Protein AF-A0A2G9S3R5-F1 (afdb_monomer)

Radius of gyration: 37.84 Å; Cα contacts (8 Å, |Δi|>4): 64; chains: 1; bounding box: 81×20×97 Å

Sequence (130 aa):
MHLSYTLNVLFLITELAVNTAQFAKSLAMLGSSEDNTALSRALSQLAEVEEKIEQLHQEQANSDFYLLAELLADYIRLLSAVRGAFDQRMKAWQRWQDAQSTLQKKRENEARLLWANKPDKLQQAKDEIS

Mean predicted aligned error: 11.41 Å

Solvent-accessible surface area (backbone atoms only — not comparable to full-atom values): 6812 Å² total; per-residue (Å²): 109,71,69,60,51,56,52,49,49,51,52,50,43,55,54,49,30,55,52,35,49,55,49,21,54,50,32,43,54,51,23,74,71,41,86,50,67,70,57,19,51,51,27,44,54,50,20,56,50,30,52,53,50,27,53,51,37,51,52,49,48,52,52,53,50,51,53,50,52,52,52,51,51,50,52,51,52,50,53,52,51,54,51,50,52,51,52,52,50,53,53,52,50,52,55,50,51,54,51,50,55,52,51,50,54,49,52,54,49,40,54,51,32,60,77,66,72,42,68,76,66,34,55,57,45,49,65,76,73,108

Nearest PDB structures (foldseek):
  8afz-assembly1_A  TM=6.888E-01  e=5.435E-11  Homo sapiens
  8a1g-assembly2_B  TM=6.879E-01  e=7.918E-11  Homo sapiens
  8abq-assembly1_A  TM=7.007E-01  e=6.272E-10  Homo sapiens
  4fzs-assembly1_A  TM=5.566E-01  e=8.431E-11  Homo sapiens
  4fzs-assembly1_B  TM=5.367E-01  e=7.844E-08  Homo sapiens

Structure (mmCIF, N/CA/C/O backbone):
data_AF-A0A2G9S3R5-F1
#
_entry.id   AF-A0A2G9S3R5-F1
#
loop_
_atom_site.group_PDB
_atom_site.id
_atom_site.type_symbol
_atom_site.label_atom_id
_atom_site.label_alt_id
_atom_site.label_comp_id
_atom_site.label_asym_id
_atom_site.label_entity_id
_atom_site.label_seq_id
_atom_site.pdbx_PDB_ins_code
_atom_site.Cartn_x
_atom_site.Cartn_y
_atom_site.Cartn_z
_atom_site.occupancy
_atom_site.B_iso_or_equiv
_atom_site.auth_seq_id
_atom_site.auth_comp_id
_atom_site.auth_asym_id
_atom_site.auth_atom_id
_atom_site.pdbx_PDB_model_num
ATOM 1 N N . MET A 1 1 ? 10.593 -8.545 4.340 1.00 55.78 1 MET A N 1
ATOM 2 C CA . MET A 1 1 ? 11.337 -9.171 3.225 1.00 55.78 1 MET A CA 1
ATOM 3 C C . MET A 1 1 ? 10.889 -8.585 1.884 1.00 55.78 1 MET A C 1
ATOM 5 O O . MET A 1 1 ? 11.677 -7.864 1.302 1.00 55.78 1 MET A O 1
ATOM 9 N N . HIS A 1 2 ? 9.625 -8.734 1.464 1.00 52.41 2 HIS A N 1
ATOM 10 C CA . HIS A 1 2 ? 9.112 -8.215 0.177 1.00 52.41 2 HIS A CA 1
ATOM 11 C C . HIS A 1 2 ? 9.338 -6.705 -0.069 1.00 52.41 2 HIS A C 1
ATOM 13 O O . HIS A 1 2 ? 9.791 -6.331 -1.143 1.00 52.41 2 HIS A O 1
ATOM 19 N N . LEU A 1 3 ? 9.114 -5.856 0.945 1.00 55.59 3 LEU A N 1
ATOM 20 C CA . LEU A 1 3 ? 9.316 -4.400 0.843 1.00 55.59 3 LEU A CA 1
ATOM 21 C C . LEU A 1 3 ? 10.790 -4.010 0.616 1.00 55.59 3 LEU A C 1
ATOM 23 O O . LEU A 1 3 ? 11.090 -3.042 -0.074 1.00 55.59 3 LEU A O 1
ATOM 27 N N . SER A 1 4 ? 11.714 -4.787 1.189 1.00 67.88 4 SER A N 1
ATOM 28 C CA . SER A 1 4 ? 13.154 -4.572 1.022 1.00 67.88 4 SER A CA 1
ATOM 29 C C . SER A 1 4 ? 13.611 -4.963 -0.379 1.00 67.88 4 SER A C 1
ATOM 31 O O . SER A 1 4 ? 14.487 -4.303 -0.915 1.00 67.88 4 SER A O 1
ATOM 33 N N . TYR A 1 5 ? 13.014 -6.002 -0.972 1.00 66.50 5 TYR A N 1
ATOM 34 C CA . TYR A 1 5 ? 13.292 -6.402 -2.353 1.00 66.50 5 TYR A CA 1
ATOM 35 C C . TYR A 1 5 ? 12.773 -5.361 -3.344 1.00 66.50 5 TYR A C 1
ATOM 37 O O . TYR A 1 5 ? 13.511 -4.970 -4.235 1.00 66.50 5 TYR A O 1
ATOM 45 N N . THR A 1 6 ? 11.557 -4.845 -3.156 1.00 62.91 6 THR A N 1
ATOM 46 C CA . THR A 1 6 ? 10.992 -3.816 -4.045 1.00 62.91 6 THR A CA 1
ATOM 47 C C . THR A 1 6 ? 11.754 -2.493 -3.975 1.00 62.91 6 THR A C 1
ATOM 49 O O . THR A 1 6 ? 12.001 -1.883 -5.007 1.00 62.91 6 THR A O 1
ATOM 52 N N . LEU A 1 7 ? 12.204 -2.074 -2.786 1.00 68.06 7 LEU A N 1
ATOM 53 C CA . LEU A 1 7 ? 13.081 -0.903 -2.639 1.00 68.06 7 LEU A CA 1
ATOM 54 C C . LEU A 1 7 ? 14.449 -1.109 -3.301 1.00 68.06 7 LEU A C 1
ATOM 56 O O . LEU A 1 7 ? 14.973 -0.187 -3.918 1.00 68.06 7 LEU A O 1
ATOM 60 N N . ASN A 1 8 ? 15.018 -2.311 -3.188 1.00 72.62 8 ASN A N 1
ATOM 61 C CA . ASN A 1 8 ? 16.300 -2.639 -3.810 1.00 72.62 8 ASN A CA 1
ATOM 62 C C . ASN A 1 8 ? 16.187 -2.673 -5.342 1.00 72.62 8 ASN A C 1
ATOM 64 O O . ASN A 1 8 ? 17.053 -2.143 -6.025 1.00 72.62 8 ASN A O 1
ATOM 68 N N . VAL A 1 9 ? 15.087 -3.217 -5.872 1.00 71.31 9 VAL A N 1
ATOM 69 C CA . VAL A 1 9 ? 14.784 -3.220 -7.311 1.00 71.31 9 VAL A CA 1
ATOM 70 C C . VAL A 1 9 ? 14.600 -1.795 -7.834 1.00 71.31 9 VAL A C 1
ATOM 72 O O . VAL A 1 9 ? 15.199 -1.457 -8.848 1.00 71.31 9 VAL A O 1
ATOM 75 N N . LEU A 1 10 ? 13.866 -0.933 -7.120 1.00 70.06 10 LEU A N 1
ATOM 76 C CA . LEU A 1 10 ? 13.694 0.468 -7.520 1.00 70.06 10 LEU A CA 1
ATOM 77 C C . LEU A 1 10 ? 15.038 1.217 -7.557 1.00 70.06 10 LEU A C 1
ATOM 79 O O . LEU A 1 10 ? 15.331 1.912 -8.526 1.00 70.06 10 LEU A O 1
ATOM 83 N N . PHE A 1 11 ? 15.874 1.032 -6.530 1.00 77.81 11 PHE A N 1
ATOM 84 C CA . PHE A 1 11 ? 17.214 1.619 -6.472 1.00 77.81 11 PHE A CA 1
ATOM 85 C C . PHE A 1 11 ? 18.111 1.118 -7.616 1.00 77.81 11 PHE A C 1
ATOM 87 O O . PHE A 1 11 ? 18.747 1.914 -8.308 1.00 77.81 11 PHE A O 1
ATOM 94 N N . LEU A 1 12 ? 18.104 -0.192 -7.873 1.00 76.44 12 LEU A N 1
ATOM 95 C CA . LEU A 1 12 ? 18.894 -0.803 -8.938 1.00 76.44 12 LEU A CA 1
ATOM 96 C C . LEU A 1 12 ? 18.468 -0.302 -10.326 1.00 76.44 12 LEU A C 1
ATOM 98 O O . LEU A 1 12 ? 19.329 -0.014 -11.151 1.00 76.44 12 LEU A O 1
ATOM 102 N N . ILE A 1 13 ? 17.163 -0.143 -10.580 1.00 74.62 13 ILE A N 1
ATOM 103 C 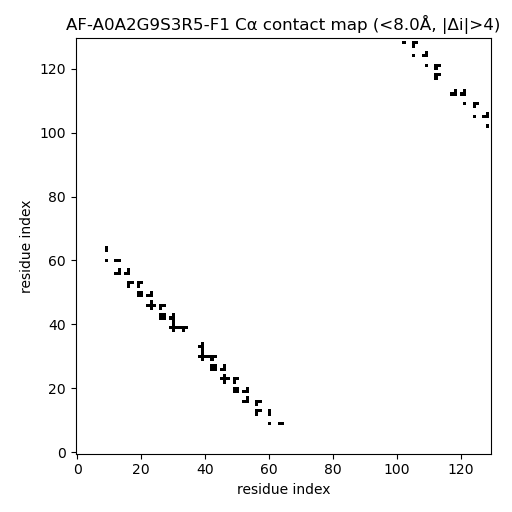CA . ILE A 1 13 ? 16.645 0.372 -11.860 1.00 74.62 13 ILE A CA 1
ATOM 104 C C . ILE A 1 13 ? 17.080 1.826 -12.076 1.00 74.62 13 ILE A C 1
ATOM 106 O O . ILE A 1 13 ? 17.493 2.179 -13.180 1.00 74.62 13 ILE A O 1
ATOM 110 N N . THR A 1 14 ? 17.058 2.661 -11.031 1.00 74.94 14 THR A N 1
ATOM 111 C CA . THR A 1 14 ? 17.544 4.046 -11.147 1.00 74.94 14 THR A CA 1
ATOM 112 C C . THR A 1 14 ? 19.040 4.124 -11.450 1.00 74.94 14 THR A C 1
ATOM 114 O O . THR A 1 14 ? 19.456 4.924 -12.285 1.00 74.94 14 THR A O 1
ATOM 117 N N . GLU A 1 15 ? 19.854 3.276 -10.821 1.00 79.00 15 GLU A N 1
ATOM 118 C CA . GLU A 1 15 ? 21.298 3.225 -11.070 1.00 79.00 15 GLU A CA 1
ATOM 119 C C . GLU A 1 15 ? 21.607 2.706 -12.485 1.00 79.00 15 GLU A C 1
ATOM 121 O O . GLU A 1 15 ? 22.480 3.236 -13.174 1.00 79.00 15 GLU A O 1
ATOM 126 N N . LEU A 1 16 ? 20.834 1.725 -12.963 1.00 73.56 16 LEU A N 1
ATOM 127 C CA . LEU A 1 16 ? 20.949 1.185 -14.316 1.00 73.56 16 LEU A CA 1
ATOM 128 C C . LEU A 1 16 ? 20.596 2.235 -15.383 1.00 73.56 16 LEU A C 1
ATOM 130 O O . LEU A 1 16 ? 21.341 2.382 -16.347 1.00 73.56 16 LEU A O 1
ATOM 134 N N . ALA A 1 17 ? 19.522 3.010 -15.185 1.00 73.19 17 ALA A N 1
ATOM 135 C CA . ALA A 1 17 ? 19.127 4.098 -16.086 1.00 73.19 17 ALA A CA 1
ATOM 136 C C . ALA A 1 17 ? 20.231 5.159 -16.236 1.00 73.19 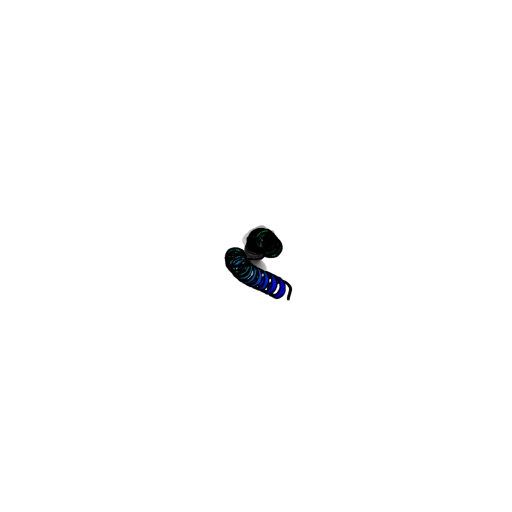17 ALA A C 1
ATOM 138 O O . ALA A 1 17 ? 20.587 5.536 -17.351 1.00 73.19 17 ALA A O 1
ATOM 139 N N . VAL A 1 18 ? 20.831 5.586 -15.118 1.00 79.50 18 VAL A N 1
ATOM 140 C CA . VAL A 1 18 ? 21.925 6.573 -15.113 1.00 79.50 18 VAL A CA 1
ATOM 141 C C . VAL A 1 18 ? 23.154 6.055 -15.864 1.00 79.50 18 VAL A C 1
ATOM 143 O O . VAL A 1 18 ? 23.752 6.790 -16.653 1.00 79.50 18 VAL A O 1
ATOM 146 N N . ASN A 1 19 ? 23.527 4.793 -15.645 1.00 80.19 19 ASN A N 1
ATOM 147 C CA . ASN A 1 19 ? 24.684 4.189 -16.305 1.00 80.19 19 ASN A CA 1
ATOM 148 C C . ASN A 1 19 ? 24.450 4.005 -17.814 1.00 80.19 19 ASN A C 1
ATOM 150 O O . ASN A 1 19 ? 25.342 4.307 -18.608 1.00 80.19 19 ASN A O 1
ATOM 154 N N . THR A 1 20 ? 23.247 3.587 -18.217 1.00 76.69 20 THR A N 1
ATOM 155 C CA . THR A 1 20 ? 22.835 3.485 -19.626 1.00 76.69 20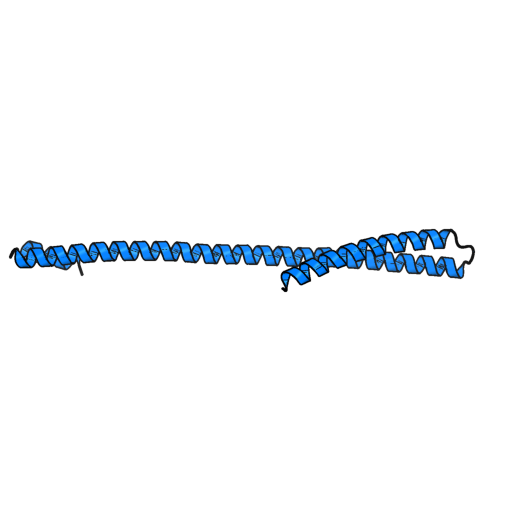 THR A CA 1
ATOM 156 C C . THR A 1 20 ? 22.889 4.842 -20.333 1.00 76.69 20 THR A C 1
ATOM 158 O O . THR A 1 20 ? 23.494 4.949 -21.399 1.00 76.69 20 THR A O 1
ATOM 161 N N . ALA A 1 21 ? 22.378 5.909 -19.712 1.00 75.38 21 ALA A N 1
ATOM 162 C CA . ALA A 1 21 ? 22.434 7.261 -20.275 1.00 75.38 21 ALA A CA 1
ATOM 163 C C . ALA A 1 21 ? 23.883 7.755 -20.479 1.00 75.38 21 ALA A C 1
ATOM 165 O O . ALA A 1 21 ? 24.240 8.328 -21.516 1.00 75.38 21 ALA A O 1
ATOM 166 N N . GLN A 1 22 ? 24.764 7.506 -19.502 1.00 84.00 22 GLN A N 1
ATOM 167 C CA . GLN A 1 22 ? 26.192 7.832 -19.615 1.00 84.00 22 GLN A CA 1
ATOM 168 C C . GLN A 1 22 ? 26.886 7.026 -20.722 1.00 84.00 22 GLN A C 1
ATOM 170 O O . GLN A 1 22 ? 27.747 7.556 -21.437 1.00 84.00 22 GLN A O 1
ATOM 175 N N . PHE A 1 23 ? 26.500 5.763 -20.892 1.00 77.94 23 PHE A N 1
ATOM 176 C CA . PHE A 1 23 ? 27.033 4.890 -21.928 1.00 77.94 23 PHE A CA 1
ATOM 177 C C . PHE A 1 23 ? 26.587 5.331 -23.329 1.00 77.94 23 PHE A C 1
ATOM 179 O O . PHE A 1 23 ? 27.441 5.517 -24.198 1.00 77.94 23 PHE A O 1
ATOM 186 N N . ALA A 1 24 ? 25.299 5.637 -23.522 1.00 74.00 24 ALA A N 1
ATOM 187 C CA . ALA A 1 24 ? 24.750 6.183 -24.768 1.00 74.00 24 ALA A CA 1
ATOM 188 C C . ALA A 1 24 ? 25.505 7.443 -25.220 1.00 74.00 24 ALA A C 1
ATOM 190 O O . ALA A 1 24 ? 25.948 7.557 -26.366 1.00 74.00 24 ALA A O 1
ATOM 191 N N . LYS A 1 25 ? 25.730 8.372 -24.282 1.00 82.94 25 LYS A N 1
ATOM 192 C CA . LYS A 1 25 ? 26.466 9.614 -24.540 1.00 82.94 25 LYS A CA 1
ATOM 193 C C . LYS A 1 25 ? 27.915 9.353 -24.955 1.00 82.94 25 LYS A C 1
ATOM 195 O O . LYS A 1 25 ? 28.415 9.988 -25.881 1.00 82.94 25 LYS A O 1
ATOM 200 N N . SER A 1 26 ? 28.579 8.405 -24.298 1.00 85.69 26 SER A N 1
ATOM 201 C CA . SER A 1 26 ? 29.959 8.016 -24.610 1.00 85.69 26 SER A CA 1
ATOM 202 C C . SER A 1 26 ? 30.072 7.382 -26.001 1.00 85.69 26 SER A C 1
ATOM 204 O O . SER A 1 26 ? 30.992 7.703 -26.752 1.00 85.69 26 SER A O 1
ATOM 206 N N . LEU A 1 27 ? 29.108 6.539 -26.379 1.00 77.38 27 LEU A N 1
ATOM 207 C CA . LEU A 1 27 ? 29.040 5.918 -27.704 1.00 77.38 27 LEU A CA 1
ATOM 208 C C . LEU A 1 27 ? 28.802 6.937 -28.817 1.00 77.38 27 LEU A C 1
ATOM 210 O O . LEU A 1 27 ? 29.472 6.876 -29.846 1.00 77.38 27 LEU A O 1
ATOM 214 N N . ALA A 1 28 ? 27.898 7.895 -28.603 1.00 77.12 28 ALA A N 1
ATOM 215 C CA . ALA A 1 28 ? 27.653 8.971 -29.559 1.00 77.12 28 ALA A CA 1
ATOM 216 C C . ALA A 1 28 ? 28.909 9.835 -29.772 1.00 77.12 28 ALA A C 1
ATOM 218 O O . ALA A 1 28 ? 29.249 10.173 -30.907 1.00 77.12 28 ALA A O 1
ATOM 219 N N . MET A 1 29 ? 29.644 10.137 -28.694 1.00 85.44 29 MET A N 1
ATOM 220 C CA . MET A 1 29 ? 30.914 10.862 -28.778 1.00 85.44 29 MET A CA 1
ATOM 221 C C . MET A 1 29 ? 31.966 10.075 -29.569 1.00 85.44 29 MET A C 1
ATOM 223 O O . MET A 1 29 ? 32.557 10.633 -30.491 1.00 85.44 29 MET A O 1
ATOM 227 N N . LEU A 1 30 ? 32.147 8.782 -29.278 1.00 79.88 30 LEU A N 1
ATOM 228 C CA . LEU A 1 30 ? 33.087 7.916 -30.001 1.00 79.88 30 LEU A CA 1
ATOM 229 C C . LEU A 1 30 ? 32.717 7.772 -31.482 1.00 79.88 30 LEU A C 1
ATOM 231 O O . LEU A 1 30 ? 33.580 7.899 -32.346 1.00 79.88 30 LEU A O 1
ATOM 235 N N . GLY A 1 31 ? 31.431 7.584 -31.790 1.00 75.94 31 GLY A N 1
ATOM 236 C CA . GLY A 1 31 ? 30.945 7.455 -33.165 1.00 75.94 31 GLY A CA 1
ATOM 237 C C . GLY A 1 31 ? 31.156 8.712 -34.007 1.00 75.94 31 GLY A C 1
ATOM 238 O O . GLY A 1 31 ? 31.368 8.602 -35.214 1.00 75.94 31 GLY A O 1
ATOM 239 N N . SER A 1 32 ? 31.147 9.893 -33.379 1.00 77.06 32 SER A N 1
ATOM 240 C CA . SER A 1 32 ? 31.409 11.172 -34.052 1.00 77.06 32 SER A CA 1
ATOM 241 C C . SER A 1 32 ? 32.887 11.412 -34.378 1.00 77.06 32 SER A C 1
ATOM 243 O O . SER A 1 32 ? 33.191 12.167 -35.298 1.00 77.06 32 SER A O 1
ATOM 245 N N . SER A 1 33 ? 33.797 10.767 -33.642 1.00 79.50 33 SER A N 1
ATOM 246 C CA . SER A 1 33 ? 35.250 10.858 -33.839 1.00 79.50 33 SER A CA 1
ATOM 247 C C . SER A 1 33 ? 35.834 9.734 -34.701 1.00 79.50 33 SER A C 1
ATOM 249 O O . SER A 1 33 ? 37.040 9.710 -34.923 1.00 79.50 33 SER A O 1
ATOM 251 N N . GLU A 1 34 ? 35.008 8.784 -35.142 1.00 83.25 34 GLU A N 1
ATOM 252 C CA . GLU A 1 34 ? 35.462 7.567 -35.813 1.00 83.25 34 GLU A CA 1
ATOM 253 C C . GLU A 1 34 ? 35.512 7.735 -37.342 1.00 83.25 34 GLU A C 1
ATOM 255 O O . GLU A 1 34 ? 34.486 7.950 -37.989 1.00 83.25 34 GLU A O 1
ATOM 260 N N . ASP A 1 35 ? 36.696 7.563 -37.938 1.00 82.31 35 ASP A N 1
ATOM 261 C CA . ASP A 1 35 ? 36.909 7.705 -39.389 1.00 82.31 35 ASP A CA 1
ATOM 262 C C . ASP A 1 35 ? 36.321 6.534 -40.198 1.00 82.31 35 ASP A C 1
ATOM 264 O O . ASP A 1 35 ? 36.010 6.653 -41.390 1.00 82.31 35 ASP A O 1
ATOM 268 N N . ASN A 1 36 ? 36.151 5.370 -39.561 1.00 87.50 36 ASN A N 1
ATOM 269 C CA . ASN A 1 36 ? 35.528 4.215 -40.187 1.00 87.50 36 ASN A CA 1
ATOM 270 C C . ASN A 1 36 ? 34.001 4.383 -40.228 1.00 87.50 36 ASN A C 1
ATOM 272 O O . ASN A 1 36 ? 33.300 4.262 -39.224 1.00 87.50 36 ASN A O 1
ATOM 276 N N . THR A 1 37 ? 33.466 4.571 -41.432 1.00 86.56 37 THR A N 1
ATOM 277 C CA . THR A 1 37 ? 32.037 4.821 -41.675 1.00 86.56 37 THR A CA 1
ATOM 278 C C . THR A 1 37 ? 31.120 3.679 -41.226 1.00 86.56 37 THR A C 1
ATOM 280 O O . THR A 1 37 ? 29.987 3.933 -40.814 1.00 86.56 37 THR A O 1
ATOM 283 N N . ALA A 1 38 ? 31.574 2.424 -41.296 1.00 88.31 38 ALA A N 1
ATOM 284 C CA . ALA A 1 38 ? 30.787 1.282 -40.832 1.00 88.31 38 ALA A CA 1
ATOM 285 C C . ALA A 1 38 ? 30.716 1.243 -39.297 1.00 88.31 38 ALA A C 1
ATOM 287 O O . ALA A 1 38 ? 29.643 1.009 -38.739 1.00 88.31 38 ALA A O 1
ATOM 288 N N . LEU A 1 39 ? 31.835 1.532 -38.626 1.00 84.88 39 LEU A N 1
ATOM 289 C CA . LEU A 1 39 ? 31.916 1.572 -37.166 1.00 84.88 39 LEU A CA 1
ATOM 290 C C . LEU A 1 39 ? 31.158 2.775 -36.585 1.00 84.88 39 LEU A C 1
ATOM 292 O O . LEU A 1 39 ? 30.368 2.601 -35.662 1.00 84.88 39 LEU A O 1
ATOM 296 N N . SER A 1 40 ? 31.295 3.962 -37.183 1.00 83.75 40 SER A N 1
ATOM 297 C CA . SER A 1 40 ? 30.531 5.163 -36.808 1.00 83.75 40 SER A CA 1
ATOM 298 C C . SER A 1 40 ? 29.012 4.931 -36.882 1.00 83.75 40 SER A C 1
ATOM 300 O O . SER A 1 40 ? 28.263 5.287 -35.964 1.00 83.75 40 SER A O 1
ATOM 302 N N . ARG A 1 41 ? 28.540 4.240 -37.932 1.00 87.00 41 ARG A N 1
ATOM 303 C CA . ARG A 1 41 ? 27.123 3.869 -38.072 1.00 87.00 41 ARG A CA 1
ATOM 304 C C . ARG A 1 41 ? 26.677 2.868 -37.001 1.00 87.00 41 ARG A C 1
ATOM 306 O O . ARG A 1 41 ? 25.590 3.037 -36.455 1.00 87.00 41 ARG A O 1
ATOM 313 N N . ALA A 1 42 ? 27.494 1.860 -36.689 1.00 89.56 42 ALA A N 1
ATOM 314 C CA . ALA A 1 42 ? 27.189 0.892 -35.634 1.00 89.56 42 ALA A CA 1
ATOM 315 C C . ALA A 1 42 ? 27.112 1.557 -34.246 1.00 89.56 42 ALA A C 1
ATOM 317 O O . ALA A 1 42 ? 26.180 1.287 -33.492 1.00 89.56 42 ALA A O 1
ATOM 318 N N . LEU A 1 43 ? 28.033 2.479 -33.938 1.00 83.81 43 LEU A N 1
ATOM 319 C CA . LEU A 1 43 ? 28.033 3.255 -32.691 1.00 83.81 43 LEU A CA 1
ATOM 320 C C . LEU A 1 43 ? 26.802 4.164 -32.575 1.00 83.81 43 LEU A C 1
ATOM 322 O O . LEU A 1 43 ? 26.203 4.245 -31.507 1.00 83.81 43 LEU A O 1
ATOM 326 N N . SER A 1 44 ? 26.381 4.789 -33.678 1.00 85.50 44 SER A N 1
ATOM 327 C CA . SER A 1 44 ? 25.169 5.622 -33.710 1.00 85.50 44 SER A CA 1
ATOM 328 C C . SER A 1 44 ? 23.896 4.802 -33.474 1.00 85.50 44 SER A C 1
ATOM 330 O O . SER A 1 44 ? 23.027 5.216 -32.713 1.00 85.50 44 SER A O 1
ATOM 332 N N . GLN A 1 45 ? 23.794 3.617 -34.088 1.00 89.69 45 GLN A N 1
ATOM 333 C CA . GLN A 1 45 ? 22.666 2.705 -33.861 1.00 89.69 45 GLN A CA 1
ATOM 334 C C . GLN A 1 45 ? 22.632 2.187 -32.421 1.00 89.69 45 GLN A C 1
ATOM 336 O O . GLN A 1 45 ? 21.558 2.087 -31.835 1.00 89.69 45 GLN A O 1
ATOM 341 N N . LEU A 1 46 ? 23.796 1.879 -31.840 1.00 86.25 46 LEU A N 1
ATOM 342 C CA . LEU A 1 46 ? 23.879 1.455 -30.446 1.00 86.25 46 LEU A CA 1
ATOM 343 C C . LEU A 1 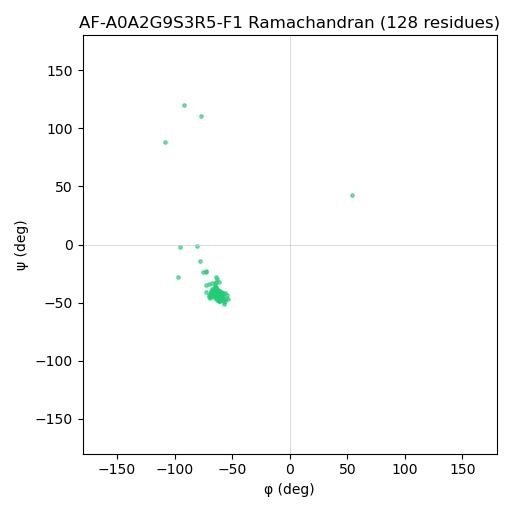46 ? 23.466 2.587 -29.496 1.00 86.25 46 LEU A C 1
ATOM 345 O O . LEU A 1 46 ? 22.702 2.339 -28.572 1.00 86.25 46 LEU A O 1
ATOM 349 N N . ALA A 1 47 ? 23.885 3.829 -29.760 1.00 84.44 47 ALA A N 1
ATOM 350 C CA . ALA A 1 47 ? 23.452 4.988 -28.980 1.00 84.44 47 ALA A CA 1
ATOM 351 C C . ALA A 1 47 ? 21.921 5.183 -29.013 1.00 84.44 47 ALA A C 1
ATOM 353 O O . ALA A 1 47 ? 21.324 5.433 -27.970 1.00 84.44 47 ALA A O 1
ATOM 354 N N . GLU A 1 48 ? 21.272 4.998 -30.170 1.00 88.50 48 GLU A N 1
ATOM 355 C CA . GLU A 1 48 ? 19.804 5.073 -30.290 1.00 88.50 48 GLU A CA 1
ATOM 356 C C . GLU A 1 48 ? 19.090 3.953 -29.507 1.00 88.50 48 GLU A C 1
ATOM 358 O O . GLU A 1 48 ? 18.008 4.152 -28.953 1.00 88.50 48 GLU A O 1
ATOM 363 N N . VAL A 1 49 ? 19.679 2.754 -29.457 1.00 91.44 49 VAL A N 1
ATOM 364 C CA . VAL A 1 49 ? 19.151 1.645 -28.648 1.00 91.44 49 VAL A CA 1
ATOM 365 C C . VAL A 1 49 ? 19.283 1.951 -27.157 1.00 91.44 49 VAL A C 1
ATOM 367 O O . VAL A 1 49 ? 18.317 1.756 -26.424 1.00 91.44 49 VAL A O 1
ATOM 370 N N . GLU A 1 50 ? 20.429 2.463 -26.713 1.00 81.19 50 GLU A N 1
ATOM 371 C CA . GLU A 1 50 ? 20.640 2.837 -25.309 1.00 81.19 50 GLU A CA 1
ATOM 372 C C . GLU A 1 50 ? 19.703 3.977 -24.870 1.00 81.19 50 GLU A C 1
ATOM 374 O O . GLU A 1 50 ? 19.160 3.922 -23.770 1.00 81.19 50 GLU A O 1
ATOM 379 N N . GLU A 1 51 ? 19.404 4.951 -25.740 1.00 86.19 51 GLU A N 1
ATOM 380 C CA . GLU A 1 51 ? 18.402 5.997 -25.461 1.00 86.19 51 GLU A CA 1
ATOM 381 C C . GLU A 1 51 ? 16.990 5.410 -25.270 1.00 86.19 51 GLU A C 1
ATOM 383 O O . GLU A 1 51 ? 16.256 5.797 -24.359 1.00 86.19 51 GLU A O 1
ATOM 388 N N . LYS A 1 52 ? 16.602 4.417 -26.082 1.00 90.12 52 LYS A N 1
ATOM 389 C CA . LYS A 1 52 ? 15.319 3.709 -25.904 1.00 90.12 52 LYS A CA 1
ATOM 390 C C . LYS A 1 52 ? 15.286 2.898 -24.608 1.00 90.12 52 LYS A C 1
ATOM 392 O O . LYS A 1 52 ? 14.248 2.843 -23.953 1.00 90.12 52 LYS A O 1
ATOM 397 N N . ILE A 1 53 ? 16.402 2.272 -24.231 1.00 84.69 53 ILE A N 1
ATOM 398 C CA . ILE A 1 53 ? 16.519 1.534 -22.965 1.00 84.69 53 ILE A CA 1
ATOM 399 C C . ILE A 1 53 ? 16.397 2.494 -21.777 1.00 84.69 53 ILE A C 1
ATOM 401 O O . ILE A 1 53 ? 15.683 2.183 -20.825 1.00 84.69 53 ILE A O 1
ATOM 405 N N . GLU A 1 54 ? 17.022 3.673 -21.841 1.00 81.38 54 GLU A N 1
ATOM 406 C CA . GLU A 1 54 ? 16.875 4.718 -20.822 1.00 81.38 54 GLU A CA 1
ATOM 407 C C . GLU A 1 54 ? 15.403 5.108 -20.632 1.00 81.38 54 GLU A C 1
ATOM 409 O O . GLU A 1 54 ? 14.909 5.112 -19.503 1.00 81.38 54 GLU A O 1
ATOM 414 N N . GLN A 1 55 ? 14.680 5.368 -21.728 1.00 85.94 55 GLN A N 1
ATOM 415 C CA . GLN A 1 55 ? 13.253 5.704 -21.678 1.00 85.94 55 GLN A CA 1
ATOM 416 C C . GLN A 1 55 ? 12.427 4.593 -21.015 1.00 85.94 55 GLN A C 1
ATOM 418 O O . GLN A 1 55 ? 11.626 4.875 -20.123 1.00 85.94 55 GLN A O 1
ATOM 423 N N . LEU A 1 56 ? 12.665 3.329 -21.380 1.00 86.38 56 LEU A N 1
ATOM 424 C CA . LEU A 1 56 ? 11.982 2.183 -20.773 1.00 86.38 56 LEU A CA 1
ATOM 425 C C . LEU A 1 56 ? 12.293 2.045 -19.277 1.00 86.38 56 LEU A C 1
ATOM 427 O O . LEU A 1 56 ? 11.383 1.810 -18.483 1.00 86.38 56 LEU A O 1
ATOM 431 N N . HIS A 1 57 ? 13.553 2.222 -18.867 1.00 81.81 57 HIS A N 1
ATOM 432 C CA . HIS A 1 57 ? 13.915 2.203 -17.448 1.00 81.81 57 HIS A CA 1
ATOM 433 C C . HIS A 1 57 ? 13.234 3.337 -16.674 1.00 81.81 57 HIS A C 1
ATOM 435 O O . HIS A 1 57 ? 12.773 3.119 -15.553 1.00 81.81 57 HIS A O 1
ATOM 441 N N . GLN A 1 58 ? 13.125 4.526 -17.271 1.00 80.12 58 GLN A N 1
ATOM 442 C CA . GLN A 1 58 ? 12.444 5.666 -16.664 1.00 80.12 58 GLN A CA 1
ATOM 443 C C . GLN A 1 58 ? 10.942 5.397 -16.487 1.00 80.12 58 GLN A C 1
ATOM 445 O O . GLN A 1 58 ? 10.388 5.643 -15.413 1.00 80.12 58 GLN A O 1
ATOM 450 N N . GLU A 1 59 ? 10.277 4.870 -17.517 1.00 87.00 59 GLU A N 1
ATOM 451 C CA . GLU A 1 59 ? 8.865 4.481 -17.457 1.00 87.00 59 GLU A CA 1
ATOM 452 C C . GLU A 1 59 ? 8.625 3.399 -16.403 1.00 87.00 59 GLU A C 1
ATOM 454 O O . GLU A 1 59 ? 7.698 3.512 -15.595 1.00 87.00 59 GLU A O 1
ATOM 459 N N . GLN A 1 60 ? 9.492 2.388 -16.360 1.00 81.31 60 GLN A N 1
ATOM 460 C CA . GLN A 1 60 ? 9.388 1.301 -15.398 1.00 81.31 60 GLN A CA 1
ATOM 461 C C . GLN A 1 60 ? 9.587 1.791 -13.960 1.00 81.31 60 GLN A C 1
ATOM 463 O O . GLN A 1 60 ? 8.767 1.484 -13.097 1.00 81.31 60 GLN A O 1
ATOM 468 N N . ALA A 1 61 ? 10.599 2.626 -13.703 1.00 78.75 61 ALA A N 1
ATOM 469 C CA . ALA A 1 61 ? 10.823 3.218 -12.385 1.00 78.75 61 ALA A CA 1
ATOM 470 C C . ALA A 1 61 ? 9.625 4.061 -11.918 1.00 78.75 61 ALA A C 1
ATOM 472 O O . ALA A 1 61 ? 9.205 3.960 -10.762 1.00 78.75 61 ALA A O 1
ATOM 473 N N . ASN A 1 62 ? 9.042 4.861 -12.817 1.00 81.94 62 ASN A N 1
ATOM 474 C CA . ASN A 1 62 ? 7.860 5.668 -12.516 1.00 81.94 62 ASN A CA 1
ATOM 475 C C . ASN A 1 62 ? 6.638 4.794 -12.194 1.00 81.94 62 ASN A C 1
ATOM 477 O O . ASN A 1 62 ? 5.934 5.057 -11.217 1.00 81.94 62 ASN A O 1
ATOM 481 N N . SER A 1 63 ? 6.397 3.754 -12.996 1.00 84.50 63 SER A N 1
ATOM 482 C CA . SER A 1 63 ? 5.293 2.811 -12.797 1.00 84.50 63 SER A CA 1
ATOM 483 C C . SER A 1 63 ? 5.425 2.061 -11.469 1.00 84.50 63 SER A C 1
ATOM 485 O O . SER A 1 63 ? 4.475 2.009 -10.684 1.00 84.50 63 SER A O 1
ATOM 487 N N . ASP A 1 64 ? 6.613 1.531 -11.179 1.00 80.81 64 ASP A N 1
ATOM 488 C CA . ASP A 1 64 ? 6.879 0.768 -9.958 1.00 80.81 64 ASP A CA 1
ATOM 489 C C . ASP A 1 64 ? 6.762 1.647 -8.707 1.00 80.81 64 ASP A C 1
ATOM 491 O O . ASP A 1 64 ? 6.175 1.237 -7.700 1.00 80.81 64 ASP A O 1
ATOM 495 N N . PHE A 1 65 ? 7.261 2.886 -8.774 1.00 80.12 65 PHE A N 1
ATOM 496 C CA . PHE A 1 65 ? 7.106 3.853 -7.691 1.00 80.12 65 PHE A CA 1
ATOM 497 C C . PHE A 1 65 ? 5.635 4.202 -7.444 1.00 80.12 65 PHE A C 1
ATOM 499 O O . PHE A 1 65 ? 5.192 4.210 -6.293 1.00 80.12 65 PHE A O 1
ATOM 506 N N . TYR A 1 66 ? 4.869 4.458 -8.509 1.00 84.00 66 TYR A N 1
ATOM 507 C CA . TYR A 1 66 ? 3.445 4.770 -8.404 1.00 84.00 66 TYR A CA 1
ATOM 508 C C . TYR A 1 66 ? 2.661 3.622 -7.755 1.00 84.00 66 TYR A C 1
ATOM 510 O O . TYR A 1 66 ? 1.910 3.842 -6.803 1.00 84.00 66 TYR A O 1
ATOM 518 N N . LEU A 1 67 ? 2.898 2.384 -8.200 1.00 85.50 67 LEU A N 1
ATOM 519 C CA . LEU A 1 67 ? 2.264 1.197 -7.629 1.00 85.50 67 LEU A CA 1
ATOM 520 C C . LEU A 1 67 ? 2.597 1.031 -6.139 1.00 85.50 67 LEU A C 1
ATOM 522 O O . LEU A 1 67 ? 1.714 0.742 -5.328 1.00 85.50 67 LEU A O 1
ATOM 526 N N . LEU A 1 68 ? 3.864 1.227 -5.762 1.00 82.44 68 LEU A N 1
ATOM 527 C CA . LEU A 1 68 ? 4.288 1.141 -4.367 1.00 82.44 68 LEU A CA 1
ATOM 528 C C . LEU A 1 68 ? 3.623 2.221 -3.502 1.00 82.44 68 LEU A C 1
ATOM 530 O O . LEU A 1 68 ? 3.218 1.932 -2.374 1.00 82.44 68 LEU A O 1
ATOM 534 N N . ALA A 1 69 ? 3.504 3.446 -4.016 1.00 81.44 69 ALA A N 1
ATOM 535 C CA . ALA A 1 69 ? 2.868 4.554 -3.312 1.00 81.44 69 ALA A CA 1
ATOM 536 C C . ALA A 1 69 ? 1.377 4.288 -3.046 1.00 81.44 69 ALA A C 1
ATOM 538 O O . ALA A 1 69 ? 0.925 4.478 -1.915 1.00 81.44 69 ALA A O 1
ATOM 539 N N . GLU A 1 70 ? 0.636 3.792 -4.042 1.00 91.94 70 GLU A N 1
ATOM 540 C CA . GLU A 1 70 ? -0.773 3.400 -3.885 1.00 91.94 70 GLU A CA 1
ATOM 541 C C . GLU A 1 70 ? -0.932 2.276 -2.853 1.00 91.94 70 GLU A C 1
ATOM 543 O O . GLU A 1 70 ? -1.709 2.404 -1.904 1.00 91.94 70 GLU A O 1
ATOM 548 N N . LEU A 1 71 ? -0.121 1.216 -2.954 1.00 85.25 71 LEU A N 1
ATOM 549 C CA . LEU A 1 71 ? -0.145 0.116 -1.986 1.00 85.25 71 LEU A CA 1
ATOM 550 C C . LEU A 1 71 ? 0.112 0.613 -0.559 1.00 85.25 71 LEU A C 1
ATOM 552 O O . LEU A 1 71 ? -0.615 0.251 0.366 1.00 85.25 71 LEU A O 1
ATOM 556 N N . LEU A 1 72 ? 1.129 1.456 -0.359 1.00 86.81 72 LEU A N 1
ATOM 557 C CA . LEU A 1 72 ? 1.423 2.039 0.951 1.00 86.81 72 LEU A CA 1
ATOM 558 C C . LEU A 1 72 ? 0.255 2.880 1.476 1.00 86.81 72 LEU A C 1
ATOM 560 O O . LEU A 1 72 ? -0.096 2.759 2.652 1.00 86.81 72 LEU A O 1
ATOM 564 N N . ALA A 1 73 ? -0.359 3.702 0.624 1.00 90.88 73 ALA A N 1
ATOM 565 C CA . ALA A 1 73 ? -1.514 4.509 1.000 1.00 90.88 73 ALA A CA 1
ATOM 566 C C . ALA A 1 73 ? -2.691 3.629 1.450 1.00 90.88 73 ALA A C 1
ATOM 568 O O . ALA A 1 73 ? -3.311 3.906 2.482 1.00 90.88 73 ALA A O 1
ATOM 569 N N . ASP A 1 74 ? -2.955 2.532 0.743 1.00 94.25 74 ASP A N 1
ATOM 570 C CA . ASP A 1 74 ? -4.005 1.578 1.094 1.00 94.25 74 ASP A CA 1
ATOM 571 C C . ASP A 1 74 ? -3.719 0.833 2.398 1.00 94.25 74 ASP A C 1
ATOM 573 O O . ASP A 1 74 ? -4.610 0.709 3.244 1.00 94.25 74 ASP A O 1
ATOM 577 N N . TYR A 1 75 ? -2.472 0.415 2.637 1.00 93.56 75 TYR A N 1
ATOM 578 C CA . TYR A 1 75 ? -2.085 -0.178 3.92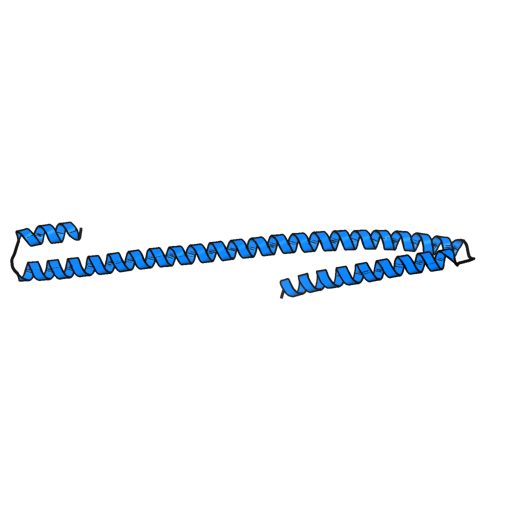1 1.00 93.56 75 TYR A CA 1
ATOM 579 C C . TYR A 1 75 ? -2.276 0.800 5.084 1.00 93.56 75 TYR A C 1
ATOM 581 O O . TYR A 1 75 ? -2.784 0.409 6.138 1.00 93.56 75 TYR A O 1
ATOM 589 N N . ILE A 1 76 ? -1.922 2.075 4.903 1.00 95.06 76 ILE A N 1
ATOM 590 C CA . ILE A 1 76 ? -2.150 3.110 5.918 1.00 95.06 76 ILE A CA 1
ATOM 591 C C . ILE A 1 76 ? -3.651 3.258 6.193 1.00 95.06 76 ILE A C 1
ATOM 593 O O . ILE A 1 76 ? -4.060 3.215 7.355 1.00 95.06 76 ILE A O 1
ATOM 597 N N . ARG A 1 77 ? -4.485 3.366 5.148 1.00 97.44 7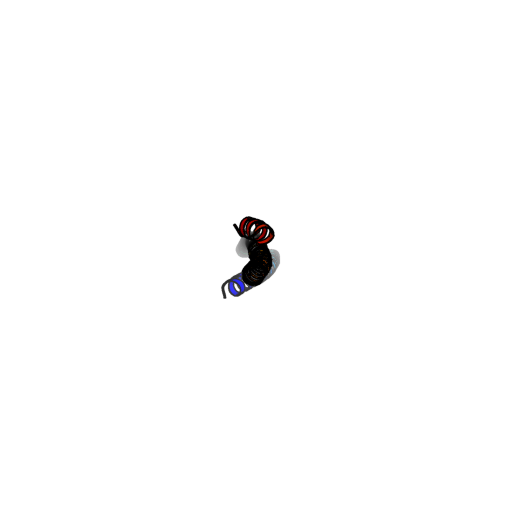7 ARG A N 1
ATOM 598 C CA . ARG A 1 77 ? -5.951 3.466 5.282 1.00 97.44 77 ARG A CA 1
ATOM 599 C C . ARG A 1 77 ? -6.539 2.262 6.017 1.00 97.44 77 ARG A C 1
ATOM 601 O O . ARG A 1 77 ? -7.350 2.441 6.927 1.00 97.44 77 ARG A O 1
ATOM 608 N N . LEU A 1 78 ? -6.105 1.050 5.672 1.00 97.44 78 LEU A N 1
ATOM 609 C CA . LEU A 1 78 ? -6.542 -0.183 6.324 1.00 97.44 78 LEU A CA 1
ATOM 610 C C . LEU A 1 78 ? -6.191 -0.180 7.816 1.00 97.44 78 LEU A C 1
ATOM 612 O O . LEU A 1 78 ? -7.054 -0.432 8.658 1.00 97.44 78 LEU A O 1
ATOM 616 N N . LEU A 1 79 ? -4.944 0.149 8.161 1.00 97.06 79 LEU A N 1
ATOM 617 C CA . LEU A 1 79 ? -4.503 0.222 9.554 1.00 97.06 79 LEU A CA 1
ATOM 618 C C . LEU A 1 79 ? -5.278 1.284 10.342 1.00 97.06 79 LEU A C 1
ATOM 620 O O . LEU A 1 79 ? -5.671 1.041 11.487 1.00 97.06 79 LEU A O 1
ATOM 624 N N . SER A 1 80 ? -5.557 2.439 9.735 1.00 97.56 80 SER A N 1
ATOM 625 C CA . SER A 1 80 ? -6.404 3.472 10.335 1.00 97.56 80 SER A CA 1
ATOM 626 C C . SER A 1 80 ? -7.830 2.978 10.588 1.00 97.56 80 SER A C 1
ATOM 628 O O . SER A 1 80 ? -8.365 3.213 11.673 1.00 97.56 80 SER A O 1
ATOM 630 N N . ALA A 1 81 ? -8.433 2.255 9.641 1.00 98.06 81 ALA A N 1
ATOM 631 C CA . ALA A 1 81 ? -9.769 1.683 9.801 1.00 98.06 81 ALA A CA 1
ATOM 632 C C . ALA A 1 81 ? -9.815 0.642 10.931 1.00 98.06 81 ALA A C 1
ATOM 634 O O . ALA A 1 81 ? -10.696 0.697 11.792 1.00 98.06 81 ALA A O 1
ATOM 635 N N . VAL A 1 82 ? -8.826 -0.255 10.987 1.00 98.38 82 VAL A N 1
ATOM 636 C CA . VAL A 1 82 ? -8.694 -1.251 12.061 1.00 98.38 82 VAL A CA 1
ATOM 637 C C . VAL A 1 82 ? -8.549 -0.564 13.418 1.00 98.38 82 VAL A C 1
ATOM 639 O O . VAL A 1 82 ? -9.260 -0.907 14.363 1.00 98.38 82 VAL A O 1
ATOM 642 N N . ARG A 1 83 ? -7.693 0.459 13.522 1.00 98.12 83 ARG A N 1
ATOM 643 C CA . ARG A 1 83 ? -7.553 1.259 14.748 1.00 98.12 83 ARG A CA 1
ATOM 644 C C . ARG A 1 83 ? -8.881 1.903 15.159 1.00 98.12 83 ARG A C 1
ATOM 646 O O . ARG A 1 83 ? -9.229 1.863 16.338 1.00 98.12 83 ARG A O 1
ATOM 653 N N . GLY A 1 84 ? -9.630 2.453 14.204 1.00 98.19 84 GLY A N 1
ATOM 654 C CA . GLY A 1 84 ? -10.963 3.009 14.444 1.00 98.19 84 GLY A CA 1
ATOM 655 C C . GLY A 1 84 ? -11.952 1.971 14.985 1.00 98.19 84 GLY A C 1
ATOM 656 O O . GLY A 1 84 ? -12.686 2.256 15.930 1.00 98.19 84 GLY A O 1
ATOM 657 N N . ALA A 1 85 ? -11.930 0.746 14.457 1.00 98.50 85 ALA A N 1
ATOM 658 C CA . ALA A 1 85 ? -12.763 -0.347 14.956 1.00 98.50 85 ALA A CA 1
ATOM 659 C C . ALA A 1 85 ? -12.425 -0.724 16.411 1.00 98.50 85 ALA A C 1
ATOM 661 O O . ALA A 1 85 ? -13.330 -0.925 17.224 1.00 98.50 85 ALA A O 1
ATOM 662 N N . PHE A 1 86 ? -11.137 -0.766 16.770 1.00 98.38 86 PHE A N 1
ATOM 663 C CA . PHE A 1 86 ? -10.715 -1.006 18.154 1.00 98.38 86 PHE A CA 1
ATOM 664 C C . PHE A 1 86 ? -11.149 0.113 19.109 1.00 98.38 86 PHE A C 1
ATOM 666 O O . PHE A 1 86 ? -11.607 -0.181 20.212 1.00 98.38 86 PHE A O 1
ATOM 673 N N . ASP A 1 87 ? -11.074 1.376 18.685 1.00 98.50 87 ASP A N 1
ATOM 674 C CA . ASP A 1 87 ? -11.556 2.512 19.481 1.00 98.50 87 ASP A CA 1
ATOM 675 C C . ASP A 1 87 ? -13.071 2.418 19.746 1.00 98.50 87 ASP A C 1
ATOM 677 O O . ASP A 1 87 ? -13.529 2.551 20.883 1.00 98.50 87 ASP A O 1
ATOM 681 N N . GLN 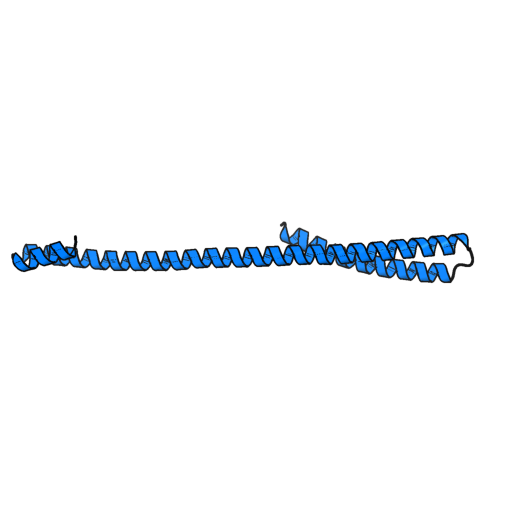A 1 88 ? -13.863 2.084 18.721 1.00 98.25 88 GLN A N 1
ATOM 682 C CA . GLN A 1 88 ? -15.305 1.857 18.884 1.00 98.25 88 GLN A CA 1
ATOM 683 C C . GLN A 1 88 ? -15.606 0.676 19.809 1.00 98.25 88 GLN A C 1
ATOM 685 O O . GLN A 1 88 ? -16.486 0.772 20.668 1.00 98.25 88 GLN A O 1
ATOM 690 N N . ARG A 1 89 ? -14.845 -0.419 19.693 1.00 98.31 89 ARG A N 1
ATOM 691 C CA . ARG A 1 89 ? -14.961 -1.567 20.600 1.00 98.31 89 ARG A CA 1
ATOM 692 C C . ARG A 1 89 ? -14.692 -1.165 22.049 1.00 98.31 89 ARG A C 1
ATOM 694 O O . ARG A 1 89 ? -15.438 -1.585 22.930 1.00 98.31 89 ARG A O 1
ATOM 701 N N . MET A 1 90 ? -13.672 -0.343 22.299 1.00 98.44 90 MET A N 1
ATOM 702 C CA . MET A 1 90 ? -13.346 0.126 23.648 1.00 98.44 90 MET A CA 1
ATOM 703 C C . MET A 1 90 ? -14.477 0.976 24.243 1.00 98.44 90 MET A C 1
ATOM 705 O O . MET A 1 90 ? -14.874 0.764 25.388 1.00 98.44 90 MET A O 1
ATOM 709 N N . LYS A 1 91 ? -15.066 1.876 23.446 1.00 98.19 91 LYS A N 1
ATOM 710 C CA . LYS A 1 91 ? -16.225 2.687 23.860 1.00 98.19 91 LYS A CA 1
ATOM 711 C C . LYS A 1 91 ? -17.451 1.832 24.170 1.00 98.19 91 LYS A C 1
ATOM 713 O O . LYS A 1 91 ? -18.131 2.068 25.165 1.00 98.19 91 LYS A O 1
ATOM 718 N N . ALA A 1 92 ? -17.742 0.839 23.329 1.00 98.19 92 ALA A N 1
ATOM 719 C CA . ALA A 1 92 ? -18.847 -0.087 23.560 1.00 98.19 92 ALA A CA 1
ATOM 720 C C . ALA A 1 92 ? -18.640 -0.896 24.850 1.00 98.19 92 ALA A C 1
ATOM 722 O O . ALA A 1 92 ? -19.574 -1.056 25.633 1.00 98.19 92 ALA A O 1
ATOM 723 N N . TRP A 1 93 ? -17.407 -1.346 25.099 1.00 98.12 93 TRP A N 1
ATOM 724 C CA . TRP A 1 93 ? -17.051 -2.071 26.314 1.00 98.12 93 TRP A CA 1
ATOM 725 C C . TRP A 1 93 ? -17.209 -1.213 27.577 1.00 98.12 93 TRP A C 1
ATOM 727 O O . TRP A 1 93 ? -17.827 -1.670 28.535 1.00 98.12 93 TRP A O 1
ATOM 737 N N . GLN A 1 94 ? -16.753 0.044 27.559 1.00 98.00 94 GLN A N 1
ATOM 738 C CA . GLN A 1 94 ? -16.968 0.978 28.673 1.00 98.00 94 GLN A CA 1
ATOM 739 C C . GLN A 1 94 ? -18.458 1.197 28.959 1.00 98.00 94 GLN A C 1
ATOM 741 O O . GLN A 1 94 ? -18.892 1.042 30.096 1.00 98.00 94 GLN A O 1
ATOM 746 N N . ARG A 1 95 ? -19.267 1.460 27.923 1.00 97.69 95 ARG A N 1
ATOM 747 C CA . ARG A 1 95 ? -20.725 1.623 28.077 1.00 97.69 95 ARG A CA 1
ATOM 748 C C . ARG A 1 95 ? -21.387 0.392 28.691 1.00 97.69 95 ARG A C 1
ATOM 750 O O . ARG A 1 95 ? -22.268 0.524 29.535 1.00 97.69 95 ARG A O 1
ATOM 757 N N . TRP A 1 96 ? -20.975 -0.800 28.263 1.00 97.62 96 TRP A N 1
ATOM 758 C CA . TRP A 1 96 ? -21.466 -2.050 28.837 1.00 97.62 96 TRP A CA 1
ATOM 759 C C . TRP A 1 96 ? -21.080 -2.185 30.315 1.00 97.62 96 TRP A C 1
ATOM 761 O O . TRP A 1 96 ? -21.927 -2.538 31.134 1.00 97.62 96 TRP A O 1
ATOM 771 N N . GLN A 1 97 ? -19.841 -1.849 30.675 1.00 97.75 97 GLN A N 1
ATOM 772 C CA . GLN A 1 97 ? -19.368 -1.915 32.055 1.00 97.75 97 GLN A CA 1
ATOM 773 C C . GLN A 1 97 ? -20.108 -0.924 32.970 1.00 97.75 97 GLN A C 1
ATOM 775 O O . GLN A 1 97 ? -20.504 -1.283 34.082 1.00 97.75 97 GLN A O 1
ATOM 780 N N . ASP A 1 98 ? -20.373 0.293 32.491 1.00 97.44 98 ASP A N 1
ATOM 781 C CA . ASP A 1 98 ? -21.168 1.294 33.211 1.00 97.44 98 ASP A CA 1
ATOM 782 C C . ASP A 1 98 ? -22.617 0.828 33.423 1.00 97.44 98 ASP A C 1
ATOM 784 O O . ASP A 1 98 ? -23.174 0.958 34.523 1.00 97.44 98 ASP A O 1
ATOM 788 N N . ALA A 1 99 ? -23.224 0.226 32.394 1.00 95.62 99 ALA A N 1
ATOM 789 C CA . ALA A 1 99 ? -24.557 -0.363 32.486 1.00 95.62 99 ALA A CA 1
ATOM 790 C C . ALA A 1 99 ? -24.588 -1.534 33.483 1.00 95.62 99 ALA A C 1
ATOM 792 O O . ALA A 1 99 ? -25.505 -1.625 34.302 1.00 95.62 99 ALA A O 1
ATOM 793 N N . GLN A 1 100 ? -23.560 -2.387 33.481 1.00 96.06 100 GLN A N 1
ATOM 794 C CA . GLN A 1 100 ? -23.425 -3.496 34.426 1.00 96.06 100 GLN A CA 1
ATOM 795 C C . GLN A 1 100 ? -23.268 -3.001 35.872 1.00 96.06 100 GLN A C 1
ATOM 797 O O . GLN A 1 100 ? -23.923 -3.525 36.773 1.00 96.06 100 GLN A O 1
ATOM 802 N N . SER A 1 101 ? -22.453 -1.967 36.102 1.00 95.94 101 SER A N 1
ATOM 803 C CA . SER A 1 101 ? -22.289 -1.328 37.417 1.00 95.94 101 SER A CA 1
ATOM 804 C C . SER A 1 101 ? -23.605 -0.726 37.920 1.00 95.94 101 SER A C 1
ATOM 806 O O . SER A 1 101 ? -23.988 -0.912 39.076 1.00 95.94 101 SER A O 1
ATOM 808 N N . THR A 1 102 ? -24.347 -0.059 37.034 1.00 95.12 102 THR A N 1
ATOM 809 C CA . THR A 1 102 ? -25.678 0.483 37.343 1.00 95.12 102 THR A CA 1
ATOM 810 C C . THR A 1 102 ? -26.668 -0.622 37.710 1.00 95.12 102 THR A C 1
ATOM 812 O O . THR A 1 102 ? -27.357 -0.516 38.725 1.00 95.12 102 THR A O 1
ATOM 815 N N . LEU A 1 103 ? -26.707 -1.708 36.934 1.00 94.06 103 LEU A N 1
ATOM 816 C CA . LEU A 1 103 ? -27.568 -2.861 37.198 1.00 94.06 103 LEU A CA 1
ATOM 817 C C . LEU A 1 103 ? -27.244 -3.515 38.548 1.00 94.06 103 LEU A C 1
ATOM 819 O O . LEU A 1 103 ? -28.153 -3.836 39.313 1.00 94.06 103 LEU A O 1
ATOM 823 N N . GLN A 1 104 ? -25.958 -3.674 38.864 1.00 93.88 104 GLN A N 1
ATOM 824 C CA . GLN A 1 104 ? -25.510 -4.244 40.133 1.00 93.88 104 GLN A CA 1
ATOM 825 C C . GLN A 1 104 ? -25.998 -3.408 41.325 1.00 93.88 104 GLN A C 1
ATOM 827 O O . GLN A 1 104 ? -26.582 -3.950 42.263 1.00 93.88 104 GLN A O 1
ATOM 832 N N . LYS A 1 105 ? -25.865 -2.077 41.253 1.00 93.81 105 LYS A N 1
ATOM 833 C CA . LYS A 1 105 ? -26.374 -1.164 42.291 1.00 93.81 105 LYS A CA 1
ATOM 834 C C . LYS A 1 105 ? -27.893 -1.247 42.450 1.00 93.81 105 LYS A C 1
ATOM 836 O O . LYS A 1 105 ? -28.385 -1.213 43.578 1.00 93.81 105 LYS A O 1
ATOM 841 N N . LYS A 1 106 ? -28.642 -1.367 41.346 1.00 90.56 106 LYS A N 1
ATOM 842 C CA . LYS A 1 106 ? -30.103 -1.544 41.394 1.00 90.56 106 LYS A CA 1
ATOM 843 C C . LYS A 1 106 ? -30.488 -2.840 42.113 1.00 90.56 106 LYS A C 1
ATOM 845 O O . LYS A 1 106 ? -31.321 -2.793 43.014 1.00 90.56 106 LYS A O 1
ATOM 850 N N . ARG A 1 107 ? -29.820 -3.959 41.805 1.00 89.94 107 ARG A N 1
ATOM 851 C CA . ARG A 1 107 ? -30.025 -5.253 42.489 1.00 89.94 107 ARG A CA 1
ATOM 852 C C . ARG A 1 107 ? -29.711 -5.188 43.986 1.00 89.94 107 ARG A C 1
ATOM 854 O O . ARG A 1 107 ? -30.464 -5.712 44.800 1.00 89.94 107 ARG A O 1
ATOM 861 N N . GLU A 1 108 ? -28.630 -4.513 44.373 1.00 90.50 108 GLU A N 1
ATOM 862 C CA . GLU A 1 108 ? -28.286 -4.310 45.789 1.00 90.50 108 GLU A CA 1
ATOM 863 C C . GLU A 1 108 ? -29.317 -3.440 46.525 1.00 90.50 108 GLU A C 1
ATOM 865 O O . GLU A 1 108 ? -29.614 -3.674 47.701 1.00 90.50 108 GLU A O 1
ATOM 870 N N . ASN A 1 109 ? -29.880 -2.434 45.849 1.00 88.00 109 ASN A N 1
ATOM 871 C CA . ASN A 1 109 ? -30.949 -1.605 46.402 1.00 88.00 109 ASN A CA 1
ATOM 872 C C . ASN A 1 109 ? -32.260 -2.392 46.561 1.00 88.00 109 ASN A C 1
ATOM 874 O O . ASN A 1 109 ? -32.892 -2.301 47.612 1.00 88.00 109 ASN A O 1
ATOM 878 N N . GLU A 1 110 ? -32.635 -3.210 45.571 1.00 85.12 110 GLU A N 1
ATOM 879 C CA . GLU A 1 110 ? -33.783 -4.122 45.662 1.00 85.12 110 GLU A CA 1
ATOM 880 C C . GLU A 1 110 ? -33.632 -5.078 46.852 1.00 85.12 110 GLU A C 1
ATOM 882 O O . GLU A 1 110 ? -34.530 -5.161 47.692 1.00 85.12 110 GLU A O 1
ATOM 887 N N . ALA A 1 111 ? -32.471 -5.733 46.982 1.00 86.31 111 ALA A N 1
ATOM 888 C CA . ALA A 1 111 ? -32.182 -6.616 48.108 1.00 86.31 111 ALA A CA 1
ATOM 889 C C . ALA A 1 111 ? -32.368 -5.883 49.445 1.00 86.31 111 ALA A C 1
ATOM 891 O O . ALA A 1 111 ? -33.045 -6.375 50.342 1.00 86.31 111 ALA A O 1
ATOM 892 N N . ARG A 1 112 ? -31.844 -4.661 49.577 1.00 86.50 112 ARG A N 1
ATOM 893 C CA . ARG A 1 112 ? -31.998 -3.849 50.794 1.00 86.50 112 ARG A CA 1
ATOM 894 C C . ARG A 1 112 ? -33.456 -3.499 51.101 1.00 86.50 112 ARG A C 1
ATOM 896 O O . ARG A 1 112 ? -33.849 -3.513 52.266 1.00 86.50 112 ARG A O 1
ATOM 903 N N . LEU A 1 113 ? -34.253 -3.179 50.082 1.00 84.19 113 LEU A N 1
ATOM 904 C CA . LEU A 1 113 ? -35.677 -2.866 50.233 1.00 84.19 113 LEU A CA 1
ATOM 905 C C . LEU A 1 113 ? -36.510 -4.103 50.604 1.00 84.19 113 LEU A C 1
ATOM 907 O O . LEU A 1 113 ? -37.437 -3.962 51.405 1.00 84.19 113 LEU A O 1
ATOM 911 N N . LEU A 1 114 ? -36.143 -5.293 50.104 1.00 81.44 114 LEU A N 1
ATOM 912 C CA . LEU A 1 114 ? -36.698 -6.579 50.553 1.00 81.44 114 LEU A CA 1
ATOM 913 C C . LEU A 1 114 ? -36.486 -6.755 52.062 1.00 81.44 114 LEU A C 1
ATOM 915 O O . LEU A 1 114 ? -37.449 -6.981 52.790 1.00 81.44 114 LEU A O 1
ATOM 919 N N . TRP A 1 115 ? -35.252 -6.574 52.546 1.00 81.19 115 TRP A N 1
ATOM 920 C CA . TRP A 1 115 ? -34.929 -6.684 53.978 1.00 81.19 115 TRP A CA 1
ATOM 921 C C . TRP A 1 115 ? -35.633 -5.626 54.842 1.00 81.19 115 TRP A C 1
ATOM 923 O O . TRP A 1 115 ? -35.988 -5.900 55.985 1.00 81.19 115 TRP A O 1
ATOM 933 N N . ALA A 1 116 ? -35.862 -4.424 54.307 1.00 83.62 116 ALA A N 1
ATOM 934 C CA . ALA A 1 116 ? -36.541 -3.330 55.005 1.00 83.62 116 ALA A CA 1
ATOM 935 C C . ALA A 1 116 ? -38.083 -3.434 55.003 1.00 83.62 116 ALA A C 1
ATOM 937 O O . ALA A 1 116 ? -38.741 -2.562 55.573 1.00 83.62 116 ALA A O 1
ATOM 938 N N . ASN A 1 117 ? -38.655 -4.463 54.361 1.00 77.88 117 ASN A N 1
ATOM 939 C CA . ASN A 1 117 ? -40.089 -4.770 54.317 1.00 77.88 117 ASN A CA 1
ATOM 940 C C . ASN A 1 117 ? -40.978 -3.597 53.827 1.00 77.88 117 ASN A C 1
ATOM 942 O O . ASN A 1 117 ? -42.029 -3.312 54.401 1.00 77.88 117 ASN A O 1
ATOM 946 N N . LYS A 1 118 ? -40.538 -2.881 52.774 1.00 75.88 118 LYS A N 1
ATOM 947 C CA . LYS A 1 118 ? -41.277 -1.762 52.142 1.00 75.88 118 LYS A CA 1
ATOM 948 C C . LYS A 1 118 ? -41.826 -2.153 50.756 1.00 75.88 118 LYS A C 1
ATOM 950 O O . LYS A 1 118 ? -41.142 -1.903 49.761 1.00 75.88 118 LYS A O 1
ATOM 955 N N . PRO A 1 119 ? -43.039 -2.730 50.663 1.00 73.12 119 PRO A N 1
ATOM 956 C CA . PRO A 1 119 ? -43.544 -3.366 49.441 1.00 73.12 119 PRO A CA 1
ATOM 957 C C . PRO A 1 119 ? -43.748 -2.407 48.253 1.00 73.12 119 PRO A C 1
ATOM 959 O O . PRO A 1 119 ? -43.378 -2.760 47.138 1.00 73.12 119 PRO A O 1
ATOM 962 N N . ASP A 1 120 ? -44.220 -1.174 48.470 1.00 74.94 120 ASP A N 1
ATOM 963 C CA . ASP A 1 120 ? -44.460 -0.222 47.365 1.00 74.94 120 ASP A CA 1
ATOM 964 C C . ASP A 1 120 ? -43.164 0.227 46.671 1.00 74.94 120 ASP A C 1
ATOM 966 O O . ASP A 1 120 ? -43.084 0.314 45.448 1.00 74.94 120 ASP A O 1
ATOM 970 N N . LYS A 1 121 ? -42.102 0.461 47.454 1.00 75.69 121 LYS A N 1
ATOM 971 C CA . LYS A 1 121 ? -40.777 0.822 46.917 1.00 75.69 121 LYS A CA 1
ATOM 972 C C . LYS A 1 121 ? -40.072 -0.365 46.264 1.00 75.69 121 LYS A C 1
ATOM 974 O O . LYS A 1 121 ? -39.188 -0.167 45.436 1.00 75.69 121 LYS A O 1
ATOM 979 N N . LEU A 1 122 ? -40.450 -1.583 46.646 1.00 75.12 122 LEU A N 1
ATOM 980 C CA . LEU A 1 122 ? -39.912 -2.807 46.074 1.00 75.12 122 LEU A CA 1
ATOM 981 C C . LEU A 1 122 ? -40.381 -3.011 44.634 1.00 75.12 122 LEU A C 1
ATOM 983 O O . LEU A 1 122 ? -39.575 -3.354 43.773 1.00 75.12 122 LEU A O 1
ATOM 987 N N . GLN A 1 123 ? -41.674 -2.801 44.381 1.00 76.88 123 GLN A N 1
ATOM 988 C CA . GLN A 1 123 ? -42.248 -3.004 43.056 1.00 76.88 123 GLN A CA 1
ATOM 989 C C . GLN A 1 123 ? -41.614 -2.054 42.033 1.00 76.88 123 GLN A C 1
ATOM 991 O O . GLN A 1 123 ? -41.171 -2.495 40.979 1.00 76.88 123 GLN A O 1
ATOM 996 N N . GLN A 1 124 ? -41.430 -0.787 42.409 1.00 77.62 124 GLN A N 1
ATOM 997 C CA . GLN A 1 124 ? -40.759 0.207 41.571 1.00 77.62 124 GLN A CA 1
ATOM 998 C C . GLN A 1 124 ? -39.288 -0.153 41.278 1.00 77.62 124 GLN A C 1
ATOM 1000 O O . GLN A 1 124 ? -38.823 0.006 40.153 1.00 77.62 124 GLN A O 1
ATOM 1005 N N . ALA A 1 125 ? -38.552 -0.690 42.260 1.00 75.31 125 ALA A N 1
ATOM 1006 C CA . ALA A 1 125 ? -37.170 -1.133 42.057 1.00 75.31 125 ALA A CA 1
ATOM 1007 C C . ALA A 1 125 ? -37.063 -2.354 41.123 1.00 75.31 125 ALA A C 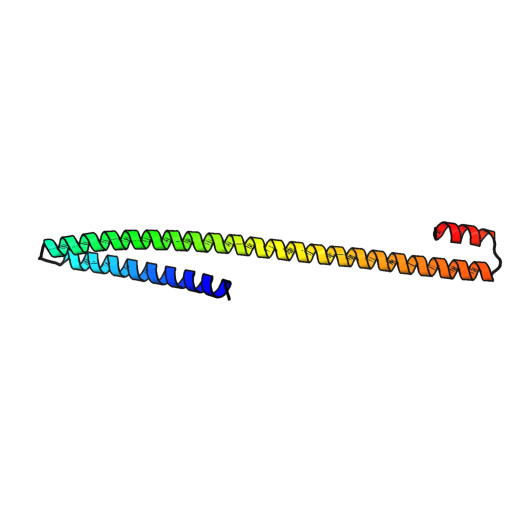1
ATOM 1009 O O . ALA A 1 125 ? -36.094 -2.459 40.372 1.00 75.31 125 ALA A O 1
ATOM 1010 N N . LYS A 1 126 ? -38.054 -3.256 41.147 1.00 76.31 126 LYS A N 1
ATOM 1011 C CA . LYS A 1 126 ? -38.138 -4.401 40.228 1.00 76.31 126 LYS A CA 1
ATOM 1012 C C . LYS A 1 126 ? -38.418 -3.964 38.794 1.00 76.31 126 LYS A C 1
ATOM 1014 O O . LYS A 1 126 ? -37.755 -4.452 37.881 1.00 76.31 126 LYS A O 1
ATOM 1019 N N . ASP A 1 127 ? -39.327 -3.010 38.611 1.00 78.94 127 ASP A N 1
ATOM 1020 C CA . ASP A 1 127 ? -39.654 -2.455 37.292 1.00 78.94 127 ASP A CA 1
ATOM 1021 C C . ASP A 1 127 ? -38.453 -1.717 36.668 1.00 78.94 127 ASP A C 1
ATOM 1023 O O . ASP A 1 127 ? -38.296 -1.691 35.454 1.00 78.94 127 ASP A O 1
ATOM 1027 N N . GLU A 1 128 ? -37.553 -1.161 37.487 1.00 75.44 128 GLU A N 1
ATOM 1028 C CA . GLU A 1 128 ? -36.318 -0.516 37.025 1.00 75.44 128 GLU A CA 1
ATOM 1029 C C . GLU A 1 128 ? -35.184 -1.487 36.632 1.00 75.44 128 GLU A C 1
ATOM 1031 O O . GLU A 1 128 ? -34.182 -1.039 36.058 1.00 75.44 128 GLU A O 1
ATOM 1036 N N . ILE A 1 129 ? -35.277 -2.768 37.003 1.00 76.62 129 ILE A N 1
ATOM 1037 C CA . ILE A 1 129 ? -34.279 -3.817 36.711 1.00 76.62 129 ILE A CA 1
ATOM 1038 C C . ILE A 1 129 ? -34.674 -4.643 35.480 1.00 76.62 129 ILE A C 1
ATOM 1040 O O . ILE A 1 129 ? -33.783 -5.198 34.828 1.00 76.62 129 ILE A O 1
ATOM 1044 N N . SER A 1 130 ? -35.979 -4.745 35.206 1.00 63.75 130 SER A N 1
ATOM 1045 C CA . SER A 1 130 ? -36.537 -5.478 34.066 1.00 63.75 130 SER A CA 1
ATOM 1046 C C . SER A 1 130 ? -36.344 -4.752 32.738 1.00 63.75 130 SER A C 1
ATOM 1048 O O . SER A 1 130 ? -36.367 -5.486 31.724 1.00 63.75 130 SER A O 1
#

Organism: Aquarana catesbeiana (NCBI:txid8400)

pLDDT: mean 84.22, std 9.91, range [52.41, 98.5]

InterPro domains:
  IPR015404 Sorting nexin/Vps5-like, C-terminal [PF09325] (15-129)
  IPR027267 AH/BAR domain superfamily [G3DSA:1.20.1270.60] (13-130)

Foldseek 3Di:
DVVVVLVVVLVVLVVVLVVLLVQLVVLQVVLVVDPDPVSSVVSPVSSVVSVVVSVVSVVVSVVSVVVVVVVVVVVVVVVVVVVVVVVVVVVVVVVVVVVVVVLVVLVVVLVVCVVVVDVVVNVVSVVVND

Secondary structure (DSSP, 8-state):
-HHHHHHHH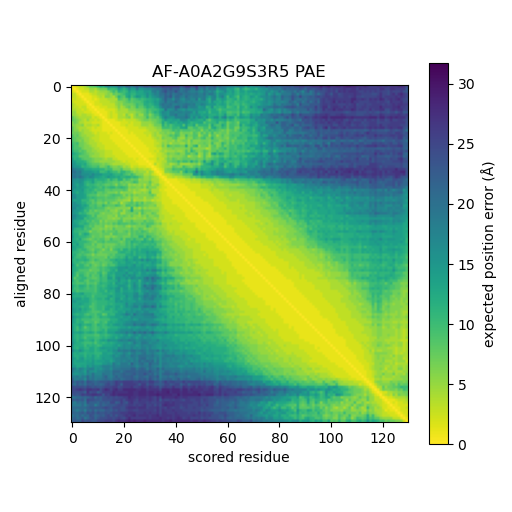HHHHHHHHHHHHHHHHHHHHHHHS-S-HHHHHHHHHHHHHHHHHHHHHHHHHHHHHHHHHHHHHHHHHHHHHHHHHHHHHHHHHHHHHHHHHHHHHHHHHHHHHHHTT-HHHHHHHHHTT-